Protein AF-A0A2M8NJ81-F1 (afdb_monomer_lite)

Structure (mmCIF, N/CA/C/O backbone):
data_AF-A0A2M8NJ81-F1
#
_entry.id   AF-A0A2M8NJ81-F1
#
loop_
_atom_site.group_PDB
_atom_site.id
_atom_site.type_symbol
_atom_site.label_atom_id
_atom_site.label_alt_id
_atom_site.label_comp_id
_atom_site.label_asym_id
_atom_site.label_entity_id
_atom_site.label_seq_id
_atom_site.pdbx_PDB_ins_code
_atom_site.Cartn_x
_atom_site.Cartn_y
_atom_site.Cartn_z
_atom_site.occupancy
_atom_site.B_iso_or_equiv
_atom_site.auth_seq_id
_atom_site.auth_comp_id
_atom_site.auth_asym_id
_atom_site.auth_atom_id
_atom_site.pdbx_PDB_model_num
ATOM 1 N N . MET A 1 1 ? -2.401 1.044 0.018 1.00 92.06 1 MET A N 1
ATOM 2 C CA . MET A 1 1 ? -2.825 -0.291 0.513 1.00 92.06 1 MET A CA 1
ATOM 3 C C . MET A 1 1 ? -3.2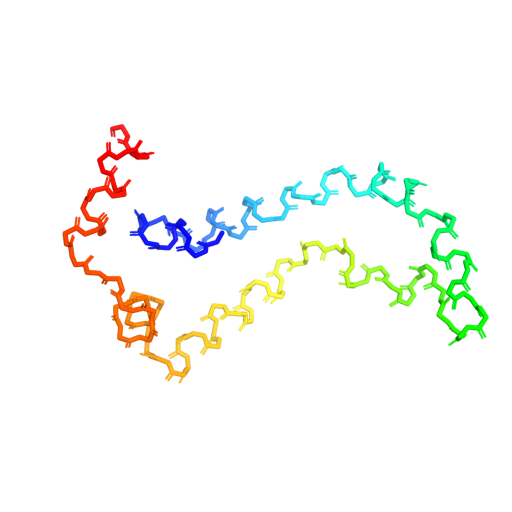73 -0.283 1.978 1.00 92.06 1 MET A C 1
ATOM 5 O O . MET A 1 1 ? -4.473 -0.281 2.185 1.00 92.06 1 MET A O 1
ATOM 9 N N . LEU A 1 2 ? -2.384 -0.272 2.989 1.00 94.88 2 LEU A N 1
ATOM 10 C CA . LEU A 1 2 ? -2.785 -0.459 4.406 1.00 94.88 2 LEU A CA 1
ATOM 11 C C . LEU A 1 2 ? -3.809 0.569 4.910 1.00 94.88 2 LEU A C 1
ATOM 13 O O . LEU A 1 2 ? -4.757 0.195 5.589 1.00 94.88 2 LEU A O 1
ATOM 17 N N . LEU A 1 3 ? -3.663 1.838 4.518 1.00 95.50 3 LEU A N 1
ATOM 18 C CA . LEU A 1 3 ? -4.655 2.872 4.820 1.00 95.50 3 LEU A CA 1
ATOM 19 C C . LEU A 1 3 ? -6.035 2.527 4.237 1.00 95.50 3 LEU A C 1
ATOM 21 O O . LEU A 1 3 ? -7.028 2.571 4.945 1.00 95.50 3 LEU A O 1
ATOM 25 N N . MET A 1 4 ? -6.100 2.116 2.970 1.00 96.12 4 MET A N 1
ATOM 26 C CA . MET A 1 4 ? -7.360 1.728 2.325 1.00 96.12 4 MET A CA 1
ATOM 27 C C . MET A 1 4 ? -7.986 0.486 2.978 1.00 96.12 4 MET A C 1
ATOM 29 O O . MET A 1 4 ? -9.204 0.425 3.114 1.00 96.12 4 MET A O 1
ATOM 33 N N . LEU A 1 5 ? -7.165 -0.463 3.449 1.00 95.06 5 LEU A N 1
ATOM 34 C CA . LEU A 1 5 ? -7.636 -1.598 4.252 1.00 95.06 5 LEU A CA 1
ATOM 35 C C . LEU A 1 5 ? -8.250 -1.126 5.580 1.00 95.06 5 LEU A C 1
ATOM 37 O O . LEU A 1 5 ? -9.318 -1.602 5.951 1.00 95.06 5 LEU A O 1
ATOM 41 N N . ALA A 1 6 ? -7.635 -0.152 6.262 1.00 94.25 6 ALA A N 1
ATOM 42 C CA . ALA A 1 6 ? -8.198 0.447 7.478 1.00 94.25 6 ALA A CA 1
ATOM 43 C C . ALA A 1 6 ? -9.546 1.149 7.211 1.00 94.25 6 ALA A C 1
ATOM 45 O O . ALA A 1 6 ? -10.476 1.065 8.017 1.00 94.25 6 ALA A O 1
ATOM 46 N N . LEU A 1 7 ? -9.678 1.778 6.039 1.00 95.12 7 LEU A N 1
ATOM 47 C CA . LEU A 1 7 ? -10.914 2.398 5.552 1.00 95.12 7 LEU A CA 1
ATOM 48 C C . LEU A 1 7 ? -11.949 1.378 5.038 1.00 95.12 7 LEU A C 1
ATOM 50 O O . LEU A 1 7 ? -13.080 1.752 4.739 1.00 95.12 7 LEU A O 1
ATOM 54 N N . GLY A 1 8 ? -11.626 0.081 5.002 1.00 92.31 8 GLY A N 1
ATOM 55 C CA . GLY A 1 8 ? -12.542 -0.979 4.570 1.00 92.31 8 GLY A CA 1
ATOM 56 C C . GLY A 1 8 ? -12.813 -1.002 3.066 1.00 92.31 8 GLY A C 1
ATOM 57 O O . GLY A 1 8 ? -13.844 -1.522 2.652 1.00 92.31 8 GLY A O 1
ATOM 58 N N . VAL A 1 9 ? -11.918 -0.430 2.260 1.00 95.44 9 VAL A N 1
ATOM 59 C CA . VAL A 1 9 ? -11.987 -0.534 0.799 1.00 95.44 9 VAL A CA 1
ATOM 60 C C . VAL A 1 9 ? -11.723 -1.983 0.385 1.00 95.44 9 VAL A C 1
ATOM 62 O O . VAL A 1 9 ? -10.878 -2.660 0.977 1.00 95.44 9 VAL A O 1
ATOM 65 N N . ASP A 1 10 ? -12.438 -2.467 -0.630 1.00 95.00 10 ASP A N 1
ATOM 66 C CA . ASP A 1 10 ? -12.292 -3.837 -1.111 1.00 95.00 10 ASP A CA 1
ATOM 67 C C . ASP A 1 10 ? -10.923 -4.087 -1.772 1.00 95.00 10 ASP A C 1
ATOM 69 O O . ASP A 1 10 ? -10.286 -3.194 -2.341 1.00 95.00 10 ASP A O 1
ATOM 73 N N . GLU A 1 11 ? -10.459 -5.337 -1.716 1.00 94.81 11 GLU A N 1
ATOM 74 C CA . GLU A 1 11 ? -9.130 -5.706 -2.212 1.00 94.81 11 GLU A CA 1
ATOM 75 C C . GLU A 1 11 ? -8.965 -5.490 -3.721 1.00 94.81 11 GLU A C 1
ATOM 77 O O . GLU A 1 11 ? -7.862 -5.162 -4.161 1.00 94.81 11 GLU A O 1
ATOM 82 N N . ALA A 1 12 ? -10.028 -5.637 -4.520 1.00 96.50 12 ALA A N 1
ATOM 83 C CA . ALA A 1 12 ? -9.937 -5.453 -5.965 1.00 96.50 12 ALA A CA 1
ATOM 84 C C . ALA A 1 12 ? -9.655 -3.984 -6.308 1.00 96.50 12 ALA A C 1
ATOM 86 O O . ALA A 1 12 ? -8.758 -3.707 -7.111 1.00 96.50 12 ALA A O 1
ATOM 87 N N . THR A 1 13 ? -10.334 -3.053 -5.635 1.00 97.56 13 THR A N 1
ATOM 88 C CA . THR A 1 13 ? -10.077 -1.612 -5.751 1.00 97.56 13 THR A CA 1
ATOM 89 C C . THR A 1 13 ? -8.660 -1.254 -5.304 1.00 97.56 13 THR A C 1
ATOM 91 O O . THR A 1 13 ? -7.960 -0.521 -6.000 1.00 97.56 13 THR A O 1
ATOM 94 N N . ILE A 1 14 ? -8.183 -1.818 -4.190 1.00 97.12 14 ILE A N 1
ATOM 95 C CA . ILE A 1 14 ? -6.822 -1.566 -3.689 1.00 97.12 14 ILE A CA 1
ATOM 96 C C . ILE A 1 14 ? -5.749 -2.074 -4.665 1.00 97.12 14 ILE A C 1
ATOM 98 O O . ILE A 1 14 ? -4.736 -1.404 -4.883 1.00 97.12 14 ILE A O 1
ATOM 102 N N . ILE A 1 15 ? -5.952 -3.254 -5.258 1.00 97.31 15 ILE A N 1
ATOM 103 C CA . ILE A 1 15 ? -5.039 -3.816 -6.263 1.00 97.31 15 ILE A CA 1
ATOM 104 C C . ILE A 1 15 ? -5.047 -2.964 -7.534 1.00 97.31 15 ILE A C 1
ATOM 106 O O . ILE A 1 15 ? -3.979 -2.727 -8.107 1.00 97.31 15 ILE A O 1
ATOM 110 N N . ALA A 1 16 ? -6.217 -2.495 -7.969 1.00 97.06 16 ALA A N 1
ATOM 111 C CA . ALA A 1 16 ? -6.336 -1.619 -9.128 1.00 97.06 16 ALA A CA 1
ATOM 112 C C . ALA A 1 16 ? -5.592 -0.292 -8.906 1.00 97.06 16 ALA A C 1
ATOM 114 O O . ALA A 1 16 ? -4.741 0.055 -9.725 1.00 97.06 16 ALA A O 1
ATOM 115 N N . ASP A 1 17 ? -5.832 0.379 -7.774 1.00 96.94 17 ASP A N 1
ATOM 116 C CA . ASP A 1 17 ? -5.150 1.620 -7.378 1.00 96.94 17 ASP A CA 1
ATOM 117 C C . ASP A 1 17 ? -3.624 1.456 -7.370 1.00 96.94 17 ASP A C 1
ATOM 119 O O . ASP A 1 17 ? -2.900 2.183 -8.049 1.00 96.94 17 ASP A O 1
ATOM 123 N N . TYR A 1 18 ? -3.122 0.413 -6.703 1.00 95.75 18 TYR A N 1
ATOM 124 C CA . TYR A 1 18 ? -1.692 0.105 -6.689 1.00 95.75 18 TYR A CA 1
ATOM 125 C C . TYR A 1 18 ? -1.118 -0.064 -8.103 1.00 95.75 18 TYR A C 1
ATOM 127 O O . TYR A 1 18 ? -0.060 0.487 -8.425 1.00 95.75 18 TYR A O 1
ATOM 135 N N . SER A 1 19 ? -1.836 -0.787 -8.963 1.00 95.88 19 SER A N 1
ATOM 136 C CA . SER A 1 19 ? -1.397 -1.103 -10.325 1.00 95.88 19 SER A CA 1
ATOM 137 C C . SER A 1 19 ? -1.355 0.124 -11.240 1.00 95.88 19 SER A C 1
ATOM 139 O O . SER A 1 19 ? -0.560 0.136 -12.186 1.00 95.88 19 SER A O 1
ATOM 141 N N . LEU A 1 20 ? -2.138 1.173 -10.948 1.00 95.94 20 LEU A N 1
ATOM 142 C CA . LEU A 1 20 ? -2.086 2.451 -11.671 1.00 95.94 20 LEU A CA 1
ATOM 143 C C . LEU A 1 20 ? -0.721 3.135 -11.557 1.00 95.94 20 LEU A C 1
ATOM 145 O O . LEU A 1 20 ? -0.344 3.877 -12.463 1.00 95.94 20 LEU A O 1
ATOM 149 N N . SER A 1 21 ? 0.077 2.822 -10.530 1.00 92.50 21 SER A N 1
ATOM 150 C CA . SER A 1 21 ? 1.462 3.308 -10.413 1.00 92.50 21 SER A CA 1
ATOM 151 C C . SER A 1 21 ? 2.304 2.979 -11.655 1.00 92.50 21 SER A C 1
ATOM 153 O O . SER A 1 21 ? 3.199 3.739 -12.027 1.00 92.50 21 SER A O 1
ATOM 155 N N . ASN A 1 22 ? 1.991 1.878 -12.351 1.00 94.62 22 ASN A N 1
ATOM 156 C CA . ASN A 1 22 ? 2.692 1.486 -13.574 1.00 94.62 22 ASN A CA 1
ATOM 157 C C . ASN A 1 22 ? 2.413 2.405 -14.768 1.00 94.62 22 ASN A C 1
ATOM 159 O O . ASN A 1 22 ? 3.186 2.390 -15.724 1.00 94.62 22 ASN A O 1
ATOM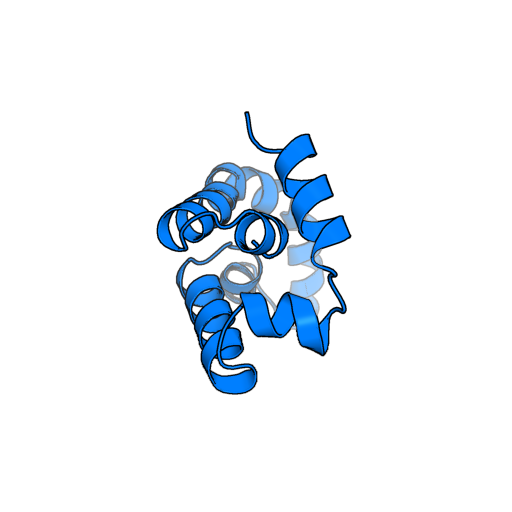 163 N N . TYR A 1 23 ? 1.352 3.216 -14.731 1.00 94.62 23 TYR A N 1
ATOM 164 C CA . TYR A 1 23 ? 1.025 4.143 -15.816 1.00 94.62 23 TYR A CA 1
ATOM 165 C C . TYR A 1 23 ? 2.177 5.121 -16.096 1.00 94.62 23 TYR A C 1
ATOM 167 O O . TYR A 1 23 ? 2.504 5.399 -17.248 1.00 94.62 23 TYR A O 1
ATOM 175 N N . TYR A 1 24 ? 2.871 5.567 -15.045 1.00 90.94 24 TYR A N 1
ATOM 176 C CA . TYR A 1 24 ? 4.019 6.476 -15.141 1.00 90.94 24 TYR A CA 1
ATOM 177 C C . TYR A 1 24 ? 5.376 5.760 -15.179 1.00 90.94 24 TYR A C 1
ATOM 179 O O . TYR A 1 24 ? 6.430 6.394 -15.063 1.00 90.94 24 TYR A O 1
ATOM 187 N N . PHE A 1 25 ? 5.385 4.438 -15.352 1.00 91.00 25 PHE A N 1
ATOM 188 C CA . PHE A 1 25 ? 6.607 3.650 -15.248 1.00 91.00 25 PHE A CA 1
ATOM 189 C C . PHE A 1 25 ? 7.647 3.988 -16.324 1.00 91.00 25 PHE A C 1
ATOM 191 O O . PHE A 1 25 ? 8.845 3.959 -16.049 1.00 91.00 25 PHE A O 1
ATOM 198 N N . SER A 1 26 ? 7.225 4.349 -17.538 1.00 89.44 26 SER A N 1
ATOM 199 C CA . SER A 1 26 ? 8.143 4.788 -18.601 1.00 89.44 26 SER A CA 1
ATOM 200 C C . SER A 1 26 ? 8.907 6.057 -18.203 1.00 89.44 26 SER A C 1
ATOM 202 O O . SER A 1 26 ? 10.131 6.107 -18.338 1.00 89.44 26 SER A O 1
ATOM 204 N N . THR A 1 27 ? 8.208 7.040 -17.630 1.00 91.88 27 THR A N 1
ATOM 205 C CA . THR A 1 27 ? 8.793 8.275 -17.091 1.00 91.88 27 THR A CA 1
ATOM 206 C C . THR A 1 27 ? 9.750 7.974 -15.939 1.00 91.88 27 THR A C 1
ATOM 208 O O . THR A 1 27 ? 10.888 8.445 -15.937 1.00 91.88 27 THR A O 1
ATOM 211 N N . PHE A 1 28 ? 9.334 7.129 -14.993 1.00 89.50 28 PHE A N 1
ATOM 212 C CA . PHE A 1 28 ? 10.180 6.705 -13.876 1.00 89.50 28 PHE A CA 1
ATOM 213 C C . PHE A 1 28 ? 11.449 5.970 -14.345 1.00 89.50 28 PHE A C 1
ATOM 215 O O . PHE A 1 28 ? 12.550 6.229 -13.856 1.00 89.50 28 PHE A O 1
ATOM 222 N N . ARG A 1 29 ? 11.326 5.087 -15.342 1.00 89.06 29 ARG A N 1
ATOM 223 C CA . ARG A 1 29 ? 12.450 4.363 -15.953 1.00 89.06 29 ARG A CA 1
ATOM 224 C C . ARG A 1 29 ? 13.452 5.316 -16.605 1.00 89.06 29 ARG A C 1
ATOM 226 O O . ARG A 1 29 ? 14.654 5.107 -16.467 1.00 89.06 29 ARG A O 1
ATOM 233 N N . ALA A 1 30 ? 12.977 6.349 -17.301 1.00 90.75 30 ALA A N 1
ATOM 234 C CA . ALA A 1 30 ? 13.848 7.360 -17.896 1.00 90.75 30 ALA A CA 1
ATOM 235 C C . ALA A 1 30 ? 14.588 8.165 -16.816 1.00 90.75 30 ALA A C 1
ATOM 237 O O . ALA A 1 30 ? 15.808 8.302 -16.882 1.00 90.75 30 ALA A O 1
ATOM 238 N N . TYR A 1 31 ? 13.868 8.608 -15.781 1.00 89.94 31 TYR A N 1
ATOM 239 C CA . TYR A 1 31 ? 14.439 9.335 -14.645 1.00 89.94 31 TYR A CA 1
ATOM 240 C C . TYR A 1 31 ? 15.519 8.528 -13.901 1.00 89.94 31 TYR A C 1
ATOM 242 O O . TYR A 1 31 ? 16.540 9.071 -13.485 1.00 89.94 31 TYR A O 1
ATOM 250 N N . THR A 1 32 ? 15.335 7.213 -13.772 1.00 88.50 32 THR A N 1
ATOM 251 C CA . THR A 1 32 ? 16.256 6.326 -13.038 1.00 88.50 32 THR A CA 1
ATOM 252 C C . THR A 1 32 ? 17.353 5.694 -13.904 1.00 88.50 32 THR A C 1
ATOM 254 O O . THR A 1 32 ? 18.202 4.964 -13.383 1.00 88.50 32 THR A O 1
ATOM 257 N N . ALA A 1 33 ? 17.399 5.983 -15.209 1.00 89.25 33 ALA A N 1
ATOM 258 C CA . ALA A 1 33 ? 18.287 5.308 -16.158 1.00 89.25 33 ALA A CA 1
ATOM 259 C C . ALA A 1 33 ? 19.779 5.435 -15.803 1.00 89.25 33 ALA A C 1
ATOM 261 O O . ALA A 1 33 ? 20.532 4.465 -15.926 1.00 89.25 33 ALA A O 1
ATOM 262 N N . ASP A 1 34 ? 20.215 6.604 -15.327 1.00 89.69 34 ASP A N 1
ATOM 263 C CA . ASP A 1 34 ? 21.613 6.835 -14.946 1.00 89.69 34 ASP A CA 1
ATOM 264 C C . ASP A 1 34 ? 22.013 6.055 -13.689 1.00 89.69 34 ASP A C 1
ATOM 266 O O . ASP A 1 34 ? 23.123 5.521 -13.619 1.00 89.69 34 ASP A O 1
ATOM 270 N N . VAL A 1 35 ? 21.101 5.929 -12.720 1.00 87.62 35 VAL A N 1
ATOM 271 C CA . VAL A 1 35 ? 21.305 5.102 -11.521 1.00 87.62 35 VAL A CA 1
ATOM 272 C C . VAL A 1 35 ? 21.425 3.633 -11.923 1.00 87.62 35 VAL A C 1
ATOM 274 O O . VAL A 1 35 ? 22.397 2.971 -11.561 1.00 87.62 35 VAL A O 1
ATOM 277 N N . VAL A 1 36 ? 20.506 3.142 -12.757 1.00 87.25 36 VAL A N 1
ATOM 278 C CA . VAL A 1 36 ? 20.536 1.764 -13.273 1.00 87.25 36 VAL A CA 1
ATOM 279 C C . VAL A 1 36 ? 21.814 1.488 -14.073 1.00 87.25 36 VAL A C 1
ATOM 281 O O . VAL A 1 36 ? 22.391 0.407 -13.962 1.00 87.25 36 VAL A O 1
ATOM 284 N N . ARG A 1 37 ? 22.317 2.465 -14.841 1.00 87.38 37 ARG A N 1
ATOM 285 C CA . ARG A 1 37 ? 23.573 2.317 -15.594 1.00 87.38 37 ARG A CA 1
ATOM 286 C C . ARG A 1 37 ? 24.774 2.113 -14.670 1.00 87.38 37 ARG A C 1
ATOM 288 O O . ARG A 1 37 ? 25.623 1.280 -14.983 1.00 87.38 37 ARG A O 1
ATOM 295 N N . LYS A 1 38 ? 24.833 2.820 -13.536 1.00 88.62 38 LYS A N 1
ATOM 296 C CA . LYS A 1 38 ? 25.890 2.644 -12.520 1.00 88.62 38 LYS A CA 1
ATOM 297 C C . LYS A 1 38 ? 25.840 1.250 -11.889 1.00 88.62 38 LYS A C 1
ATOM 299 O O . LYS A 1 38 ? 26.884 0.650 -11.659 1.00 88.62 38 LYS A O 1
ATOM 304 N N . LEU A 1 39 ? 24.641 0.696 -11.702 1.00 87.56 39 LEU A N 1
ATOM 305 C CA . LEU A 1 39 ? 24.453 -0.645 -11.138 1.00 87.56 39 LEU A CA 1
ATOM 306 C C . LEU A 1 39 ? 24.922 -1.785 -12.060 1.00 87.56 39 LEU A C 1
ATOM 308 O O . LEU A 1 39 ? 25.155 -2.892 -11.577 1.00 87.56 39 LEU A O 1
ATOM 312 N N . ARG A 1 40 ? 25.160 -1.523 -13.354 1.00 84.38 40 ARG A N 1
ATOM 313 C CA . ARG A 1 40 ? 25.717 -2.523 -14.289 1.00 84.38 40 ARG A CA 1
ATOM 314 C C . ARG A 1 40 ? 27.079 -3.058 -13.869 1.00 84.38 40 ARG A C 1
ATOM 316 O O . ARG A 1 40 ? 27.394 -4.197 -14.194 1.00 84.38 40 ARG A O 1
ATOM 323 N N . TRP A 1 41 ? 27.856 -2.267 -13.133 1.00 84.88 41 TRP A N 1
ATOM 324 C CA . TRP A 1 41 ? 29.145 -2.692 -12.583 1.00 84.88 41 TRP A CA 1
ATOM 325 C C . TRP A 1 41 ? 28.995 -3.826 -11.557 1.00 84.88 41 TRP A C 1
ATOM 327 O O . TRP A 1 41 ? 29.911 -4.623 -11.398 1.00 84.88 41 TRP A O 1
ATOM 337 N N . PHE A 1 42 ? 27.820 -3.951 -10.934 1.00 85.06 42 PHE A N 1
ATOM 338 C CA . PHE A 1 42 ? 27.454 -5.048 -10.032 1.00 85.06 42 PHE A CA 1
ATOM 339 C C . PHE A 1 42 ? 26.723 -6.200 -10.748 1.00 85.06 42 PHE A C 1
ATOM 341 O O . PHE A 1 42 ? 26.100 -7.034 -10.100 1.00 85.06 42 PHE A O 1
ATOM 348 N N . GLY A 1 43 ? 26.735 -6.240 -12.086 1.00 86.31 43 GLY A N 1
ATOM 349 C CA . GLY A 1 43 ? 26.038 -7.263 -12.875 1.00 86.31 43 GLY A CA 1
ATOM 350 C C . GLY A 1 43 ? 24.522 -7.059 -12.999 1.00 86.31 43 GLY A C 1
ATOM 351 O O . GLY A 1 43 ? 23.842 -7.870 -13.626 1.00 86.31 43 GLY A O 1
ATOM 352 N N . LEU A 1 44 ? 23.975 -5.968 -12.455 1.00 86.25 44 LEU A N 1
ATOM 353 C CA . LEU A 1 44 ? 22.546 -5.661 -12.515 1.00 86.25 44 LEU A CA 1
ATOM 354 C C . LEU A 1 44 ? 22.224 -4.833 -13.760 1.00 86.25 44 LEU A C 1
ATOM 356 O O . LEU A 1 44 ? 22.818 -3.786 -14.006 1.00 86.25 44 LEU A O 1
ATOM 360 N N . ASN A 1 45 ? 21.255 -5.280 -14.556 1.00 85.25 45 ASN A N 1
ATOM 361 C CA . ASN A 1 45 ? 20.780 -4.540 -15.724 1.00 85.25 45 ASN A CA 1
ATOM 362 C C . ASN A 1 45 ? 19.311 -4.120 -15.566 1.00 85.25 45 ASN A C 1
ATOM 364 O O . ASN A 1 45 ? 18.603 -4.585 -14.675 1.00 85.25 45 ASN A O 1
ATOM 368 N N . ALA A 1 46 ? 18.848 -3.236 -16.451 1.00 82.44 46 ALA A N 1
ATOM 369 C CA . ALA A 1 46 ? 17.501 -2.671 -16.384 1.00 82.44 46 ALA A CA 1
ATOM 370 C C . ALA A 1 46 ? 16.385 -3.731 -16.409 1.00 82.44 46 ALA A C 1
ATOM 372 O O . ALA A 1 46 ? 15.367 -3.567 -15.737 1.00 82.44 46 ALA A O 1
ATOM 373 N N . ASN A 1 47 ? 16.572 -4.830 -17.144 1.00 85.25 47 ASN A N 1
ATOM 374 C CA . ASN A 1 47 ? 15.579 -5.900 -17.218 1.00 85.25 47 ASN A CA 1
ATOM 375 C C . A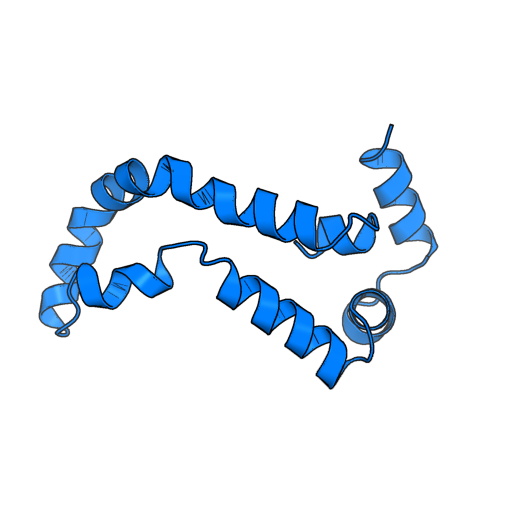SN A 1 47 ? 15.530 -6.692 -15.909 1.00 85.25 47 ASN A C 1
ATOM 377 O O . ASN A 1 47 ? 14.443 -6.955 -15.410 1.00 85.25 47 ASN A O 1
ATOM 381 N N . ALA A 1 48 ? 16.689 -6.985 -15.312 1.00 86.69 48 ALA A N 1
ATOM 382 C CA . ALA A 1 48 ? 16.773 -7.660 -14.017 1.00 86.69 48 ALA A CA 1
ATOM 383 C C . ALA A 1 48 ? 16.135 -6.842 -12.882 1.00 86.69 48 ALA A C 1
ATOM 385 O O . ALA A 1 48 ? 15.548 -7.407 -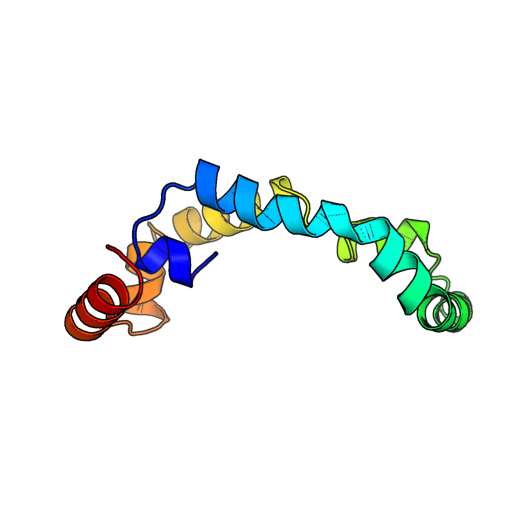11.966 1.00 86.69 48 ALA A O 1
ATOM 386 N N . LEU A 1 49 ? 16.216 -5.510 -12.955 1.00 87.50 49 LEU A N 1
ATOM 387 C CA . LEU A 1 49 ? 15.624 -4.619 -11.955 1.00 87.50 49 LEU A CA 1
ATOM 388 C C . LEU A 1 49 ? 14.143 -4.327 -12.203 1.00 87.50 49 LEU A C 1
ATOM 390 O O . LEU A 1 49 ? 13.439 -3.977 -11.265 1.00 87.50 49 LEU A O 1
ATOM 394 N N . THR A 1 50 ? 13.653 -4.478 -13.438 1.00 87.94 50 THR A N 1
ATOM 395 C CA . THR A 1 50 ? 12.272 -4.120 -13.804 1.00 87.94 50 THR A CA 1
ATOM 396 C C . THR A 1 50 ? 11.227 -4.702 -12.840 1.00 87.94 50 THR A C 1
ATOM 398 O O . THR A 1 50 ? 10.421 -3.908 -12.363 1.00 87.94 50 THR A O 1
ATOM 401 N N . PRO A 1 51 ? 11.251 -5.999 -12.465 1.00 88.50 51 PRO A N 1
ATOM 402 C CA . PRO A 1 51 ? 10.273 -6.571 -11.534 1.00 88.50 51 PRO A CA 1
ATOM 403 C C . PRO A 1 51 ? 10.218 -5.895 -10.156 1.00 88.50 51 PRO A C 1
ATOM 405 O O . PRO A 1 51 ? 9.163 -5.894 -9.531 1.00 88.50 51 PRO A O 1
ATOM 408 N N . LEU A 1 52 ? 11.333 -5.314 -9.697 1.00 86.00 52 LEU A N 1
ATOM 409 C CA . LEU A 1 52 ? 11.426 -4.581 -8.428 1.00 86.00 52 LEU A CA 1
ATOM 410 C C . LEU A 1 52 ? 10.904 -3.142 -8.535 1.00 86.00 52 LEU A C 1
ATOM 412 O O . LEU A 1 52 ? 10.637 -2.503 -7.523 1.00 86.00 52 LEU A O 1
ATOM 416 N N . LEU A 1 53 ? 10.818 -2.617 -9.757 1.00 88.88 53 LEU A N 1
ATOM 417 C CA . LEU A 1 53 ? 10.476 -1.225 -10.043 1.00 88.88 53 LEU A CA 1
ATOM 418 C C . LEU A 1 53 ? 9.037 -1.054 -10.545 1.00 88.88 53 LEU A C 1
ATOM 420 O O . LEU A 1 53 ? 8.577 0.077 -10.681 1.00 88.88 53 LEU A O 1
ATOM 424 N N . VAL A 1 54 ? 8.344 -2.154 -10.848 1.00 92.50 54 VAL A N 1
ATOM 425 C CA . VAL A 1 54 ? 6.938 -2.156 -11.263 1.00 92.50 54 VAL A CA 1
ATOM 426 C C . VAL A 1 54 ? 6.025 -2.570 -10.115 1.00 92.50 54 VAL A C 1
ATOM 428 O O . VAL A 1 54 ? 6.323 -3.486 -9.348 1.00 92.50 54 VAL A O 1
ATOM 431 N N . ALA A 1 55 ? 4.868 -1.925 -10.038 1.00 94.81 55 ALA A N 1
ATOM 432 C CA . ALA A 1 55 ? 3.803 -2.255 -9.110 1.00 94.81 55 ALA A CA 1
ATOM 433 C C . ALA A 1 55 ? 3.007 -3.469 -9.620 1.00 94.81 55 ALA A C 1
ATOM 435 O O . ALA A 1 55 ? 1.937 -3.326 -10.208 1.00 94.81 55 ALA A O 1
ATOM 436 N N . GLN A 1 56 ? 3.557 -4.675 -9.485 1.00 94.12 56 GLN A N 1
ATOM 437 C CA . GLN A 1 56 ? 2.927 -5.888 -10.018 1.00 94.12 56 GLN A CA 1
ATOM 438 C C . GLN A 1 56 ? 1.738 -6.331 -9.150 1.00 94.12 56 GLN A C 1
ATOM 440 O O . GLN A 1 56 ? 1.946 -6.606 -7.966 1.00 94.12 56 GLN A O 1
ATOM 445 N N . PRO A 1 57 ? 0.523 -6.489 -9.713 1.00 95.38 57 PRO A N 1
ATOM 446 C CA . PRO A 1 57 ? -0.667 -6.886 -8.955 1.00 95.38 57 PRO A CA 1
ATOM 447 C C . PRO A 1 57 ? -0.454 -8.124 -8.070 1.00 95.38 57 PRO A C 1
ATOM 449 O O . PRO A 1 57 ? -0.932 -8.172 -6.938 1.00 95.38 57 PRO A O 1
ATOM 452 N N . ASP A 1 58 ? 0.302 -9.107 -8.563 1.00 95.25 58 ASP A N 1
ATOM 453 C CA . ASP A 1 58 ? 0.562 -10.367 -7.858 1.00 95.25 58 ASP A CA 1
ATOM 454 C C . ASP A 1 58 ? 1.397 -10.188 -6.588 1.00 95.25 58 ASP A C 1
ATOM 456 O O . ASP A 1 58 ? 1.185 -10.906 -5.614 1.00 95.25 58 ASP A O 1
ATOM 460 N N . ILE A 1 59 ? 2.284 -9.190 -6.548 1.00 93.62 59 ILE A N 1
ATOM 461 C CA . ILE A 1 59 ? 3.038 -8.854 -5.335 1.00 93.62 59 ILE A CA 1
ATOM 462 C C . ILE A 1 59 ? 2.086 -8.342 -4.253 1.00 93.62 59 ILE A C 1
ATOM 464 O O . ILE A 1 59 ? 2.211 -8.718 -3.084 1.00 93.62 59 ILE A O 1
ATOM 468 N N . LEU A 1 60 ? 1.097 -7.525 -4.628 1.00 95.62 60 LEU A N 1
ATOM 469 C CA . LEU A 1 60 ? 0.112 -7.027 -3.673 1.00 95.62 60 LEU A CA 1
ATOM 470 C C . LEU A 1 60 ? -0.821 -8.139 -3.192 1.00 95.62 60 LEU A C 1
ATOM 472 O O . LEU A 1 60 ? -1.068 -8.239 -1.993 1.00 95.62 60 LEU A O 1
ATOM 476 N N . ARG A 1 61 ? -1.274 -9.016 -4.097 1.00 96.81 61 ARG A N 1
ATOM 477 C CA . ARG A 1 61 ? -2.064 -10.206 -3.738 1.00 96.81 61 ARG A CA 1
ATOM 478 C C . ARG A 1 61 ? -1.316 -11.092 -2.749 1.00 96.81 61 ARG A C 1
ATOM 480 O O . ARG A 1 61 ? -1.843 -11.366 -1.678 1.00 96.81 61 ARG A O 1
ATOM 487 N N . ALA A 1 62 ? -0.059 -11.423 -3.046 1.00 96.56 62 ALA A N 1
ATOM 488 C CA . ALA A 1 62 ? 0.787 -12.205 -2.149 1.00 96.5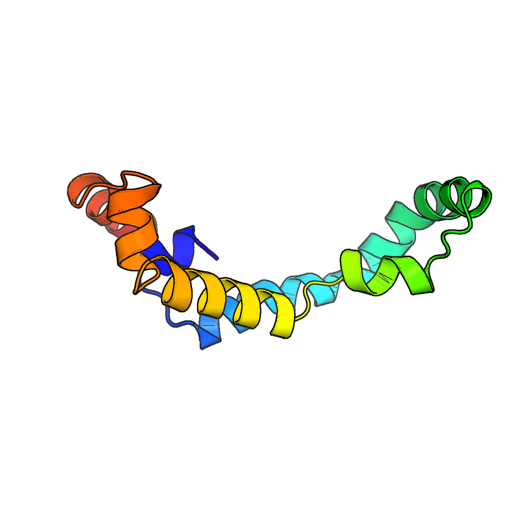6 62 ALA A CA 1
ATOM 489 C C . ALA A 1 62 ? 0.981 -11.524 -0.782 1.00 96.56 62 ALA A C 1
ATOM 491 O O . ALA A 1 62 ? 1.026 -12.193 0.249 1.00 96.56 62 ALA A O 1
ATOM 492 N N . SER A 1 63 ? 1.056 -10.190 -0.749 1.00 94.69 63 SER A N 1
ATOM 493 C CA . SER A 1 63 ? 1.145 -9.432 0.505 1.00 94.69 63 SER A CA 1
ATOM 494 C C . SER A 1 63 ? -0.144 -9.531 1.330 1.00 94.69 63 SER A C 1
ATOM 496 O O . SER A 1 63 ? -0.085 -9.740 2.541 1.00 94.69 63 SER A O 1
ATOM 498 N N . LEU A 1 64 ? -1.311 -9.428 0.687 1.00 96.06 64 LEU A N 1
ATOM 499 C CA . LEU A 1 64 ? -2.620 -9.600 1.331 1.00 96.06 64 LEU A CA 1
ATOM 500 C C . LEU A 1 64 ? -2.819 -11.042 1.826 1.00 96.06 64 LEU A C 1
ATOM 502 O O . LEU A 1 64 ? -3.256 -11.253 2.960 1.00 96.06 64 LEU A O 1
ATOM 506 N N . ASP A 1 65 ? -2.420 -12.031 1.023 1.00 97.31 65 ASP A N 1
ATOM 507 C CA . ASP A 1 65 ? -2.401 -13.445 1.410 1.00 97.31 65 ASP A CA 1
ATOM 508 C C . ASP A 1 65 ? -1.505 -13.686 2.624 1.00 97.31 65 ASP A C 1
ATOM 510 O O . ASP A 1 65 ? -1.894 -14.397 3.552 1.00 97.31 65 ASP A O 1
ATOM 514 N N . HIS A 1 66 ? -0.330 -13.055 2.666 1.00 96.81 66 HIS A N 1
ATOM 515 C CA . HIS A 1 66 ? 0.561 -13.143 3.816 1.00 96.81 66 HIS A CA 1
ATOM 516 C C . HIS A 1 66 ? -0.087 -12.577 5.086 1.00 96.81 66 HIS A C 1
ATOM 518 O O . HIS A 1 66 ? 0.006 -13.196 6.148 1.00 96.81 66 HIS A O 1
ATOM 524 N N . LEU A 1 67 ? -0.785 -11.438 4.987 1.00 96.25 67 LEU A N 1
ATOM 525 C CA . LEU A 1 67 ? -1.522 -10.868 6.118 1.00 96.25 67 LEU A CA 1
ATOM 526 C C . LEU A 1 67 ? -2.603 -11.831 6.624 1.00 96.25 67 LEU A C 1
ATOM 528 O O . LEU A 1 67 ? -2.675 -12.085 7.827 1.00 96.25 67 LEU A O 1
ATOM 532 N N . ARG A 1 68 ? -3.391 -12.426 5.719 1.00 95.62 68 ARG A N 1
ATOM 533 C CA . ARG A 1 68 ? -4.394 -13.443 6.074 1.00 95.62 68 ARG A CA 1
ATOM 534 C C . ARG A 1 68 ? -3.763 -14.670 6.721 1.00 95.62 68 ARG A C 1
ATOM 536 O O . ARG A 1 68 ? -4.196 -15.084 7.789 1.00 95.62 68 ARG A O 1
ATOM 543 N N . SER A 1 69 ? -2.718 -15.226 6.114 1.00 97.94 69 SER A N 1
ATOM 544 C CA . SER A 1 69 ? -2.062 -16.437 6.613 1.00 97.94 69 SER A CA 1
ATOM 545 C C . SER A 1 69 ? -1.421 -16.235 7.985 1.00 97.94 69 SER A C 1
ATOM 547 O O . SER A 1 69 ? -1.446 -17.156 8.798 1.00 97.94 69 SER A O 1
ATOM 549 N N . LYS A 1 70 ? -0.833 -15.062 8.244 1.00 98.00 70 LYS A N 1
ATOM 550 C CA . LYS A 1 70 ? -0.066 -14.806 9.470 1.00 98.00 70 LYS A CA 1
ATOM 551 C C . LYS A 1 70 ? -0.904 -14.207 10.599 1.00 98.00 70 LYS A C 1
ATOM 553 O O . LYS A 1 70 ? -0.644 -14.506 11.761 1.00 98.00 70 LYS A O 1
ATOM 558 N N . TYR A 1 71 ? -1.890 -13.374 10.274 1.00 97.00 71 TYR A N 1
ATOM 559 C CA . TYR A 1 71 ? -2.672 -12.621 11.260 1.00 97.00 71 TYR A CA 1
ATOM 560 C C . TYR A 1 71 ? -4.164 -12.982 11.250 1.00 97.00 71 TYR A C 1
ATOM 562 O O . TYR A 1 71 ? -4.895 -12.561 12.140 1.00 97.00 71 TYR A O 1
ATOM 570 N N . GLY A 1 72 ? -4.634 -13.788 10.296 1.00 96.62 72 GLY A N 1
ATOM 571 C CA . GLY A 1 72 ? -6.041 -14.164 10.118 1.00 96.62 72 GLY A CA 1
ATOM 572 C C . GLY A 1 72 ? -6.813 -13.181 9.235 1.00 96.62 72 GLY A C 1
ATOM 573 O O . GLY A 1 72 ? -7.600 -13.596 8.390 1.00 96.62 72 GLY A O 1
ATOM 574 N N . SER A 1 73 ? -6.547 -11.881 9.366 1.00 94.38 73 SER A N 1
ATOM 575 C CA . SER A 1 73 ? -7.079 -10.845 8.477 1.00 94.38 73 SER A CA 1
ATOM 576 C C . SER A 1 73 ? -6.198 -9.595 8.483 1.00 94.38 73 SER A C 1
ATOM 578 O O . SER A 1 73 ? -5.389 -9.384 9.391 1.00 94.38 73 SER A O 1
ATOM 580 N N . ALA A 1 74 ? -6.377 -8.736 7.477 1.00 93.25 74 ALA A N 1
ATOM 581 C CA . ALA A 1 74 ? -5.745 -7.421 7.455 1.00 93.25 74 ALA A CA 1
ATOM 582 C C . ALA A 1 74 ? -6.224 -6.525 8.611 1.00 93.25 74 ALA A C 1
ATOM 584 O O . ALA A 1 74 ? -5.420 -5.809 9.199 1.00 93.25 74 ALA A O 1
ATOM 585 N N . GLU A 1 75 ? -7.507 -6.598 8.981 1.00 93.19 75 GLU A N 1
ATOM 586 C CA . GLU A 1 75 ? -8.050 -5.856 10.127 1.00 93.19 75 GLU A CA 1
ATOM 587 C C . GLU A 1 75 ? -7.373 -6.282 11.433 1.00 93.19 75 GLU A C 1
ATOM 589 O O . GLU A 1 75 ? -6.940 -5.442 12.221 1.00 93.19 75 GLU A O 1
ATOM 594 N N . ARG A 1 76 ? -7.207 -7.594 11.632 1.00 95.62 76 ARG A N 1
ATOM 595 C CA . ARG A 1 76 ? -6.546 -8.139 12.816 1.00 95.62 76 ARG A CA 1
ATOM 596 C C . ARG A 1 76 ? -5.076 -7.738 12.879 1.00 95.62 76 ARG A C 1
ATOM 598 O O . ARG A 1 76 ? -4.592 -7.382 13.946 1.00 95.62 76 ARG A O 1
ATOM 605 N N . TYR A 1 77 ? -4.383 -7.713 11.740 1.00 97.12 77 TYR A N 1
ATOM 606 C CA . TYR A 1 77 ? -3.033 -7.154 11.656 1.00 97.12 77 TYR A CA 1
ATOM 607 C C . TYR A 1 77 ? -2.987 -5.680 12.095 1.00 97.12 77 TYR A C 1
ATOM 609 O O . TYR A 1 77 ? -2.144 -5.312 12.913 1.00 97.12 77 TYR A O 1
ATOM 617 N N . LEU A 1 78 ? -3.902 -4.844 11.595 1.00 96.19 78 LEU A N 1
ATOM 618 C CA . LEU A 1 78 ? -3.947 -3.423 11.947 1.00 96.19 78 LEU A CA 1
ATOM 619 C C . LEU A 1 78 ? -4.239 -3.214 13.442 1.00 96.19 78 LEU A C 1
ATOM 621 O O . LEU A 1 78 ? -3.566 -2.415 14.087 1.00 96.19 78 LEU A O 1
ATOM 625 N N . LYS A 1 79 ? -5.176 -3.968 14.019 1.00 96.06 79 LYS A N 1
ATOM 626 C CA . LYS A 1 79 ? -5.530 -3.840 15.440 1.00 96.06 79 LYS A CA 1
ATOM 627 C C . LYS A 1 79 ? -4.460 -4.403 16.372 1.00 96.06 79 LYS A C 1
ATOM 629 O O . LYS A 1 79 ? -4.035 -3.727 17.300 1.00 96.06 79 LYS A O 1
ATOM 634 N N . GLU A 1 80 ? -4.006 -5.629 16.128 1.00 96.44 80 GLU A N 1
ATOM 635 C CA . GLU A 1 80 ? -3.177 -6.366 17.092 1.00 96.44 80 GLU A CA 1
ATOM 636 C C . GLU A 1 80 ? -1.675 -6.154 16.890 1.00 96.44 80 GLU A C 1
ATOM 638 O O . GLU A 1 80 ? -0.929 -6.123 17.865 1.00 96.44 80 GLU A O 1
ATOM 643 N N . ALA A 1 81 ? -1.209 -6.026 15.643 1.00 96.50 81 ALA A N 1
ATOM 644 C CA . ALA A 1 81 ? 0.219 -5.891 15.351 1.00 96.50 81 ALA A CA 1
ATOM 645 C C . ALA A 1 81 ? 0.651 -4.432 15.164 1.00 96.50 81 ALA A C 1
ATOM 647 O O . ALA A 1 81 ? 1.758 -4.075 15.561 1.00 96.50 81 ALA A O 1
ATOM 648 N N . VAL A 1 82 ? -0.200 -3.598 14.556 1.00 96.44 82 VAL A N 1
ATOM 649 C CA . VAL A 1 82 ? 0.069 -2.158 14.389 1.00 96.44 82 VAL A CA 1
ATOM 650 C C . VAL A 1 82 ? -0.428 -1.350 15.593 1.00 96.44 82 VAL A C 1
ATOM 652 O O . VAL A 1 82 ? 0.153 -0.313 15.897 1.00 96.44 82 VAL A O 1
ATOM 655 N N . GLY A 1 83 ? -1.447 -1.836 16.310 1.00 97.12 83 GLY A N 1
ATOM 656 C CA . GLY A 1 83 ? -2.026 -1.142 17.464 1.00 97.12 83 GLY A CA 1
ATOM 657 C C . GLY A 1 83 ? -3.075 -0.092 17.094 1.00 97.12 83 GLY A C 1
ATOM 658 O O . GLY A 1 83 ? -3.338 0.797 17.896 1.00 97.12 83 GLY A O 1
ATOM 659 N N . LEU A 1 84 ? -3.660 -0.173 15.892 1.00 96.88 84 LEU A N 1
ATOM 660 C CA . LEU A 1 84 ? -4.693 0.753 15.436 1.00 96.88 84 LEU A CA 1
ATOM 661 C C . LEU A 1 84 ? -5.977 0.548 16.247 1.00 96.88 84 LEU A C 1
ATOM 663 O O . LEU A 1 84 ? -6.628 -0.495 16.153 1.00 96.88 84 LEU A O 1
ATOM 667 N N . THR A 1 85 ? -6.355 1.556 17.025 1.00 96.94 85 THR A N 1
ATOM 668 C CA . THR A 1 85 ? -7.562 1.512 17.854 1.00 96.94 85 THR A CA 1
ATOM 669 C C . THR A 1 85 ? -8.830 1.729 17.027 1.00 96.94 85 THR A C 1
ATOM 671 O O . THR A 1 85 ? -8.805 2.274 15.918 1.00 96.94 85 THR A O 1
ATOM 674 N N . ASP A 1 86 ? -9.982 1.347 17.582 1.00 94.50 86 ASP A N 1
ATOM 675 C CA . ASP A 1 86 ? -11.275 1.624 16.946 1.00 94.50 86 ASP A CA 1
ATOM 676 C C . ASP A 1 86 ? -11.549 3.137 16.851 1.00 94.50 86 ASP A C 1
ATOM 678 O O . ASP A 1 86 ? -12.119 3.598 15.862 1.00 94.50 86 ASP A O 1
ATOM 682 N N . ALA A 1 87 ? -11.088 3.925 17.831 1.00 96.81 87 ALA A N 1
ATOM 683 C CA . ALA A 1 87 ? -11.211 5.383 17.817 1.00 96.81 87 ALA A CA 1
ATOM 684 C C . ALA A 1 87 ? -10.400 6.016 16.673 1.00 96.81 87 ALA A C 1
ATOM 686 O O . ALA A 1 87 ? -10.919 6.857 15.938 1.00 96.81 87 ALA A O 1
ATOM 687 N N . GLU A 1 88 ? -9.154 5.579 16.473 1.00 96.44 88 GLU A N 1
ATOM 688 C CA . GLU A 1 88 ? -8.323 6.026 15.347 1.00 96.44 88 GLU A CA 1
ATOM 689 C C . GLU A 1 88 ? -8.895 5.557 14.009 1.00 96.44 88 GLU A C 1
ATOM 691 O O . GLU A 1 88 ? -8.940 6.328 13.053 1.00 96.44 88 GLU A O 1
ATOM 696 N N . SER A 1 89 ? -9.401 4.323 13.942 1.00 93.69 89 SER A N 1
ATOM 697 C CA . SER A 1 89 ? -10.062 3.797 12.742 1.00 93.69 89 SER A CA 1
ATOM 698 C C . SER A 1 89 ? -11.292 4.629 12.362 1.00 93.69 89 SER A C 1
ATOM 700 O O . SER A 1 89 ? -11.480 4.951 11.188 1.00 93.69 89 SER A O 1
ATOM 702 N N . ALA A 1 90 ? -12.112 5.017 13.342 1.00 94.38 90 ALA A N 1
ATOM 703 C CA . ALA A 1 90 ? -13.264 5.888 13.126 1.00 94.38 90 ALA A CA 1
ATOM 704 C C . ALA A 1 90 ? -12.842 7.298 12.680 1.00 94.38 90 ALA A C 1
ATOM 706 O O . ALA A 1 90 ? -13.430 7.842 11.746 1.00 94.38 90 ALA A O 1
ATOM 707 N N . ALA A 1 91 ? -11.793 7.861 13.289 1.00 96.50 91 ALA A N 1
ATOM 708 C CA . ALA A 1 91 ? -11.254 9.164 12.904 1.00 96.50 91 ALA A CA 1
ATOM 709 C C . ALA A 1 91 ? -10.709 9.165 11.465 1.00 96.50 91 ALA A C 1
ATOM 711 O O . ALA A 1 91 ? -10.986 10.091 10.705 1.00 96.50 91 ALA A O 1
ATOM 712 N N . LEU A 1 92 ? -9.994 8.109 11.061 1.00 96.19 92 LEU A N 1
ATOM 713 C CA . LEU A 1 92 ? -9.527 7.940 9.682 1.00 96.19 92 LEU A CA 1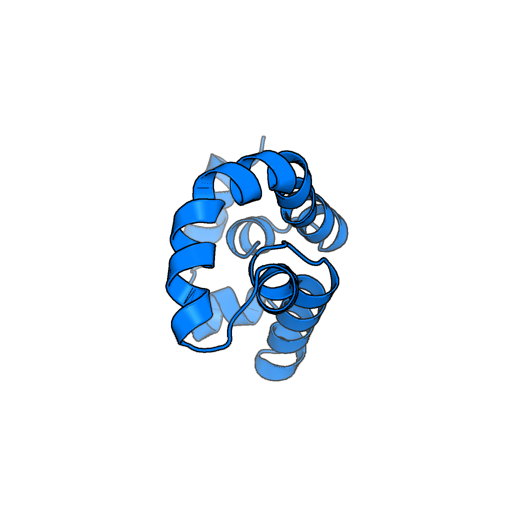
ATOM 714 C C . LEU A 1 92 ? -10.703 7.870 8.703 1.00 96.19 92 LEU A C 1
ATOM 716 O O . LEU A 1 92 ? -10.679 8.538 7.673 1.00 96.19 92 LEU A O 1
ATOM 720 N N . ARG A 1 93 ? -11.752 7.104 9.025 1.00 94.56 93 ARG A N 1
ATOM 721 C CA . ARG A 1 93 ? -12.953 7.015 8.179 1.00 94.56 93 ARG A CA 1
ATOM 722 C C . ARG A 1 93 ? -13.636 8.367 8.017 1.00 94.56 93 ARG A C 1
ATOM 724 O O . ARG A 1 93 ? -13.926 8.737 6.890 1.00 94.56 93 ARG A O 1
ATOM 731 N N . ALA A 1 94 ? -13.817 9.117 9.101 1.00 95.94 94 ALA A N 1
ATOM 732 C CA . ALA A 1 94 ? -14.417 10.450 9.049 1.00 95.94 94 ALA A CA 1
ATOM 733 C C . ALA A 1 94 ? -13.578 11.469 8.254 1.00 95.94 94 ALA A C 1
ATOM 735 O O . ALA A 1 94 ? -14.127 12.429 7.726 1.00 95.94 94 ALA A O 1
ATOM 736 N N . LEU A 1 95 ? -12.255 11.285 8.185 1.00 96.94 95 LEU A N 1
ATOM 737 C CA . LEU A 1 95 ? -11.363 12.182 7.449 1.00 96.94 95 LEU A CA 1
ATOM 738 C C . LEU A 1 95 ? -11.327 11.893 5.942 1.00 96.94 95 LEU A C 1
ATOM 740 O O . LEU A 1 95 ? -11.138 12.814 5.153 1.00 96.94 95 LEU A O 1
ATOM 744 N N . PHE A 1 96 ? -11.435 10.621 5.552 1.00 96.38 96 PHE A N 1
ATOM 745 C CA . PHE A 1 96 ? -11.158 10.179 4.181 1.00 96.38 96 PHE A CA 1
ATOM 746 C C . PHE A 1 96 ? -12.380 9.681 3.405 1.00 96.38 96 PHE A C 1
ATOM 748 O O . PHE A 1 96 ? -12.268 9.502 2.193 1.00 96.38 96 PHE A O 1
ATOM 755 N N . LEU A 1 97 ? -13.503 9.413 4.072 1.00 93.19 97 LEU A N 1
ATOM 756 C CA . LEU A 1 97 ? -14.739 8.954 3.438 1.00 93.19 97 LEU A CA 1
ATOM 757 C C . LEU A 1 97 ? -15.792 10.067 3.493 1.00 93.19 97 LEU A C 1
ATOM 759 O O . LEU A 1 97 ? -15.927 10.728 4.522 1.00 93.19 97 LEU A O 1
ATOM 763 N N . GLU A 1 98 ? -16.506 10.257 2.382 1.00 80.12 98 GLU A N 1
ATOM 764 C CA . GLU A 1 98 ? -17.656 11.170 2.256 1.00 80.12 98 GLU A CA 1
ATOM 765 C C . GLU A 1 98 ? -18.966 10.514 2.715 1.00 80.12 98 GLU A C 1
ATOM 767 O O . GLU A 1 98 ? -19.144 9.296 2.466 1.00 80.12 98 GLU A O 1
#

Radius of gyration: 17.49 Å; chains: 1; bounding box: 47×29×36 Å

Foldseek 3Di:
DLLVVLLVHDLVVVLVVLQCVCVCLVVVCVVCVVVQVVCVVVVGHPVNCVVVSHSDSVVSVVVQVCCCVPQVHSVSCCCPVVVQDPVNSVVSNVVPPD

Secondary structure (DSSP, 8-state):
-HHHHHTT--HHHHHHHHHHGGGGHHHHHHHTHHHHHHHGGGT--HHHHHHHHS--HHHHHHHHHHHHHHHSSHHHIIIIII---HHHHHHHHHHH--

Sequence (98 aa):
MLLMLALGVDEATIIADYSLSNYYFSTFRAYTADVVRKLRWFGLNANALTPLLVAQPDILRASLDHLRSKYGSAERYLKEAVGLTDAESAALRALFLE

pLDDT: mean 93.05, std 4.18, range [80.12, 98.0]